Protein AF-A0A1M2V783-F1 (afdb_monomer_lite)

Secondary structure (DSSP, 8-state):
----SPPSSEEEEEE--HHHHHHTT--HHHHHHHTT----EEEEEEEEE-S---TT-----EEEEE--SSPPPPBGGGTB---

Foldseek 3Di:
DDDPDDDAQAKDKDKDQQLVVCVVVVDPVSNVVSVPDDIDIWIWHFHDWPDDPDPPDPDTDTDIHTDDPAFDDDDVVVPGDSD

Radius of gyration: 17.39 Å; chains: 1; bounding box: 38×23×48 Å

Organism: Trametes pubescens (NCBI:txid154538)

Sequence (83 aa):
MASTCPGYMQYAVIRIDPVAMVKHFNDPCAEADAAKLLTKKYLVYLDSAYDLPVPGSEWFFFAVNPISTTLPPNDPARGINPD

Structure (mmCIF, N/CA/C/O backbone):
data_AF-A0A1M2V783-F1
#
_entry.id   AF-A0A1M2V783-F1
#
loop_
_atom_site.group_PDB
_atom_site.id
_atom_site.type_symbol
_atom_site.label_atom_id
_atom_site.label_alt_id
_ato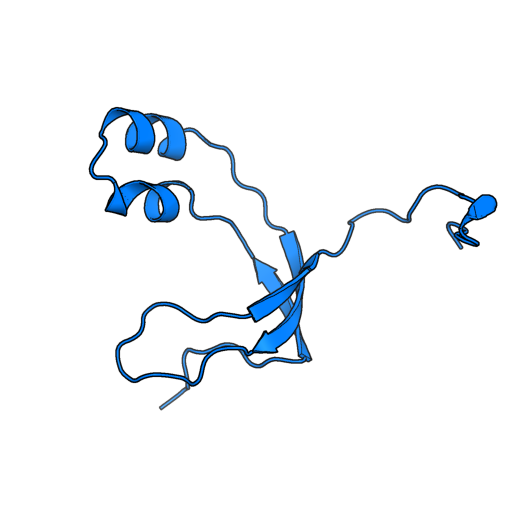m_site.label_comp_id
_atom_site.label_asym_id
_atom_site.label_entity_id
_atom_site.label_seq_id
_atom_site.pdbx_PDB_ins_code
_atom_site.Cartn_x
_atom_site.Cartn_y
_atom_site.Cartn_z
_atom_site.occupancy
_atom_site.B_iso_or_equiv
_atom_site.auth_seq_id
_atom_site.auth_comp_id
_atom_site.auth_asym_id
_atom_site.auth_atom_id
_atom_site.pdbx_PDB_model_num
ATOM 1 N N . MET A 1 1 ? 11.210 -11.246 24.844 1.00 43.56 1 MET A N 1
ATOM 2 C CA . MET A 1 1 ? 10.012 -10.677 24.189 1.00 43.56 1 MET A CA 1
ATOM 3 C C . MET A 1 1 ? 10.377 -10.413 22.743 1.00 43.56 1 MET A C 1
ATOM 5 O O . MET A 1 1 ? 11.416 -9.805 22.522 1.00 43.56 1 MET A O 1
ATOM 9 N N . ALA A 1 2 ? 9.616 -10.930 21.779 1.00 52.59 2 ALA A N 1
ATOM 10 C CA . ALA A 1 2 ? 9.853 -10.614 20.373 1.00 52.59 2 ALA A CA 1
ATOM 11 C C . ALA A 1 2 ? 9.484 -9.143 20.134 1.00 52.59 2 ALA A C 1
ATOM 13 O O . ALA A 1 2 ? 8.404 -8.718 20.542 1.00 52.59 2 ALA A O 1
ATOM 14 N N . SER A 1 3 ? 10.386 -8.372 19.526 1.00 60.00 3 SER A N 1
ATOM 15 C CA . SER A 1 3 ? 10.041 -7.040 19.028 1.00 60.00 3 SER A CA 1
ATOM 16 C C . SER A 1 3 ? 8.986 -7.211 17.937 1.00 60.00 3 SER A C 1
ATOM 18 O O . SER A 1 3 ? 9.187 -7.988 17.007 1.00 60.00 3 SER A O 1
ATOM 20 N N . THR A 1 4 ? 7.852 -6.530 18.065 1.00 70.44 4 THR A N 1
ATOM 21 C CA . THR A 1 4 ? 6.779 -6.534 17.059 1.00 70.44 4 THR A CA 1
ATOM 22 C C . THR A 1 4 ? 7.099 -5.635 15.860 1.00 70.44 4 THR A C 1
ATOM 24 O O . THR A 1 4 ? 6.382 -5.676 14.864 1.00 70.44 4 THR A O 1
ATOM 27 N N . CYS A 1 5 ? 8.178 -4.847 15.936 1.00 74.12 5 CYS A N 1
ATOM 28 C CA . CYS A 1 5 ? 8.650 -3.994 14.851 1.00 74.12 5 CYS A CA 1
ATOM 29 C C . CYS A 1 5 ? 9.368 -4.826 13.770 1.00 74.12 5 CYS A C 1
ATOM 31 O O . CYS A 1 5 ? 10.307 -5.560 14.103 1.00 74.12 5 CYS A O 1
ATOM 33 N N . PRO A 1 6 ? 8.985 -4.708 12.484 1.00 81.81 6 PRO A N 1
ATOM 34 C CA . PRO A 1 6 ? 9.760 -5.273 11.383 1.00 81.81 6 PRO A CA 1
ATOM 35 C C . PRO A 1 6 ? 11.190 -4.701 11.347 1.00 81.81 6 PRO A C 1
ATOM 37 O O . PRO A 1 6 ? 11.403 -3.521 11.597 1.00 81.81 6 PRO A O 1
ATOM 40 N N . GLY A 1 7 ? 12.187 -5.512 10.990 1.00 85.44 7 GLY A N 1
ATOM 41 C CA . GLY A 1 7 ? 13.520 -5.002 10.634 1.00 85.44 7 GLY A CA 1
ATOM 42 C C . GLY A 1 7 ? 13.510 -4.125 9.367 1.00 85.44 7 GLY A C 1
ATOM 43 O O . GLY A 1 7 ? 12.576 -4.192 8.565 1.00 85.44 7 GLY A O 1
ATOM 44 N N . TYR A 1 8 ? 14.562 -3.330 9.171 1.00 88.69 8 TYR A N 1
ATOM 45 C CA . TYR A 1 8 ? 14.846 -2.615 7.917 1.00 88.69 8 TYR A CA 1
ATOM 46 C C . TYR A 1 8 ? 15.765 -3.457 7.009 1.00 88.69 8 TYR A C 1
ATOM 48 O O . TYR A 1 8 ? 16.239 -4.515 7.423 1.00 88.69 8 TYR A O 1
ATOM 56 N N . MET A 1 9 ? 16.001 -3.012 5.772 1.00 92.06 9 MET A N 1
ATOM 57 C CA . MET A 1 9 ? 16.764 -3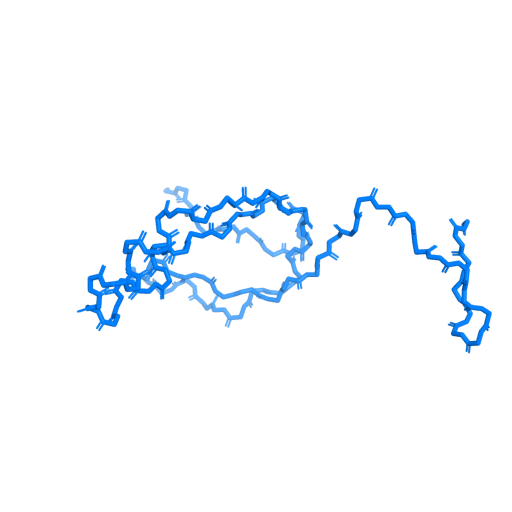.725 4.734 1.00 92.06 9 MET A CA 1
ATOM 58 C C . MET A 1 9 ? 16.222 -5.121 4.386 1.00 92.06 9 MET A C 1
ATOM 60 O O . MET A 1 9 ? 16.974 -6.078 4.195 1.00 92.06 9 MET A O 1
ATOM 64 N N . GLN A 1 10 ? 14.899 -5.259 4.296 1.00 93.88 10 GLN A N 1
ATOM 65 C CA . GLN A 1 10 ? 14.263 -6.531 3.952 1.00 93.88 10 GLN A CA 1
ATOM 66 C C . GLN A 1 10 ? 13.032 -6.352 3.069 1.00 93.88 10 GLN A C 1
ATOM 68 O O . GLN A 1 10 ? 12.379 -5.308 3.066 1.00 93.88 10 GLN A O 1
ATOM 73 N N . TYR A 1 11 ? 12.688 -7.408 2.335 1.00 95.06 11 TYR A N 1
ATOM 74 C CA . TYR A 1 11 ? 11.444 -7.456 1.579 1.00 95.06 11 TYR A CA 1
ATOM 75 C C . TYR A 1 11 ? 10.253 -7.684 2.509 1.00 95.06 11 TYR A C 1
ATOM 77 O O . TYR A 1 11 ? 10.299 -8.521 3.409 1.00 95.06 11 TYR A O 1
ATOM 85 N N . ALA A 1 12 ? 9.166 -6.964 2.252 1.00 94.50 12 ALA A N 1
ATOM 86 C CA . ALA A 1 12 ? 7.919 -7.084 2.987 1.00 94.50 12 ALA A CA 1
ATOM 87 C C . ALA A 1 12 ? 6.719 -7.036 2.040 1.00 94.50 12 ALA A C 1
ATOM 89 O O . ALA A 1 12 ? 6.773 -6.469 0.948 1.00 94.50 12 ALA A O 1
ATOM 90 N N . VAL A 1 13 ? 5.606 -7.618 2.483 1.00 94.56 13 VAL A N 1
ATOM 91 C CA . VAL A 1 13 ? 4.312 -7.481 1.815 1.00 94.56 13 VAL A CA 1
ATOM 92 C C . VAL A 1 13 ? 3.436 -6.580 2.668 1.00 94.56 13 VAL A C 1
ATOM 94 O O . VAL A 1 13 ? 3.115 -6.929 3.802 1.00 94.56 13 VAL A O 1
ATOM 97 N N . ILE A 1 14 ? 3.028 -5.442 2.114 1.00 93.88 14 ILE A N 1
ATOM 98 C CA . ILE A 1 14 ? 2.155 -4.482 2.794 1.00 93.88 14 ILE A CA 1
ATOM 99 C C . ILE A 1 14 ? 0.760 -4.476 2.172 1.00 93.88 14 ILE A C 1
ATOM 101 O O . ILE A 1 14 ? 0.562 -4.832 1.008 1.00 93.88 14 ILE A O 1
ATOM 105 N N . ARG A 1 15 ? -0.223 -4.043 2.956 1.00 94.88 15 ARG A N 1
ATOM 106 C CA . ARG A 1 15 ? -1.584 -3.756 2.504 1.00 94.88 15 ARG A CA 1
ATOM 107 C C . ARG A 1 15 ? -2.053 -2.501 3.220 1.00 94.88 15 ARG A C 1
ATOM 109 O O . ARG A 1 15 ? -1.846 -2.373 4.421 1.00 94.88 15 ARG A O 1
ATOM 116 N N . ILE A 1 16 ? -2.692 -1.609 2.479 1.00 92.88 16 ILE A N 1
ATOM 117 C CA . ILE A 1 16 ? -3.279 -0.394 3.039 1.00 92.88 16 ILE A CA 1
ATOM 118 C C . ILE A 1 16 ? -4.521 -0.773 3.856 1.00 92.88 16 ILE A C 1
ATOM 120 O O . ILE A 1 16 ? -5.329 -1.577 3.390 1.00 92.88 16 ILE A O 1
ATOM 124 N N . ASP A 1 17 ? -4.672 -0.191 5.046 1.00 94.12 17 ASP A N 1
ATOM 125 C CA . ASP A 1 17 ? -5.920 -0.211 5.812 1.00 94.12 17 ASP A CA 1
ATOM 126 C C . ASP A 1 17 ? -6.624 1.149 5.656 1.00 94.12 17 ASP A C 1
ATOM 128 O O . ASP A 1 17 ? -6.319 2.095 6.388 1.00 94.12 17 ASP A O 1
ATOM 132 N N . PRO A 1 18 ? -7.527 1.288 4.668 1.00 95.44 18 PRO A N 1
ATOM 133 C CA . PRO A 1 18 ? -8.139 2.571 4.354 1.00 95.44 18 PRO A CA 1
ATOM 134 C C . PRO A 1 18 ? -9.042 3.074 5.483 1.00 95.44 18 PRO A C 1
ATOM 136 O O . PRO A 1 18 ? -9.160 4.282 5.657 1.00 95.44 18 PRO A O 1
ATOM 139 N N . VAL A 1 19 ? -9.652 2.179 6.268 1.00 95.25 19 VAL A N 1
ATOM 140 C CA . VAL A 1 19 ? -10.525 2.566 7.384 1.00 95.25 19 VAL A CA 1
ATOM 141 C C . VAL A 1 19 ? -9.681 3.139 8.515 1.00 95.25 19 VAL A C 1
ATOM 143 O O . VAL A 1 19 ? -9.967 4.235 8.990 1.00 95.25 19 VAL A O 1
ATOM 146 N N . ALA A 1 20 ? -8.595 2.461 8.902 1.00 92.38 20 ALA A N 1
ATOM 147 C CA . ALA A 1 20 ? -7.676 2.980 9.915 1.00 92.38 20 ALA A CA 1
ATOM 148 C C . ALA A 1 20 ? -7.085 4.346 9.518 1.00 92.38 20 ALA A C 1
ATOM 150 O O . ALA A 1 20 ? -6.937 5.224 10.369 1.00 92.38 20 ALA A O 1
ATOM 151 N N . MET A 1 21 ? -6.816 4.556 8.222 1.00 91.50 21 MET A N 1
ATOM 152 C CA . MET A 1 21 ? -6.327 5.835 7.699 1.00 91.50 21 MET A CA 1
ATOM 153 C C . MET A 1 21 ? -7.320 6.988 7.849 1.00 91.50 21 MET A C 1
ATOM 155 O O . MET A 1 21 ? -6.866 8.114 7.999 1.00 91.50 21 MET A O 1
ATOM 159 N N . VAL A 1 22 ? -8.637 6.755 7.802 1.00 95.25 22 VAL A N 1
ATOM 160 C CA . VAL A 1 22 ? -9.638 7.841 7.877 1.00 95.25 22 VAL A CA 1
ATOM 161 C C . VAL A 1 22 ? -10.329 7.955 9.234 1.00 95.25 22 VAL A C 1
ATOM 163 O O . VAL A 1 22 ? -10.887 9.003 9.548 1.00 95.25 22 VAL A O 1
ATOM 166 N N . LYS A 1 23 ? -10.247 6.918 10.072 1.00 93.88 23 LYS A N 1
ATOM 167 C CA . LYS A 1 23 ? -10.923 6.843 11.376 1.00 93.88 23 LYS A CA 1
ATOM 168 C C . LYS A 1 23 ? -10.644 8.043 12.285 1.00 93.88 23 LYS A C 1
ATOM 170 O O . LYS A 1 23 ? -11.520 8.507 13.003 1.00 93.88 23 LYS A O 1
ATOM 175 N N . HIS A 1 24 ? -9.424 8.576 12.253 1.00 91.62 24 HIS A N 1
ATOM 176 C CA . HIS A 1 24 ? -9.039 9.708 13.099 1.00 91.62 24 HIS A CA 1
ATOM 177 C C . HIS A 1 24 ? -9.741 11.028 12.730 1.00 91.62 24 HIS A C 1
ATOM 179 O O . HIS A 1 24 ? -9.749 11.951 13.543 1.00 91.62 24 HIS A O 1
ATOM 185 N N . PHE A 1 25 ? -10.361 11.120 11.547 1.00 93.94 25 PHE A N 1
ATOM 186 C CA . PHE A 1 25 ? -11.177 12.270 11.153 1.00 93.94 25 PHE A CA 1
ATOM 187 C C . PHE A 1 25 ? -12.594 12.239 11.747 1.00 93.94 25 PHE A C 1
ATOM 189 O O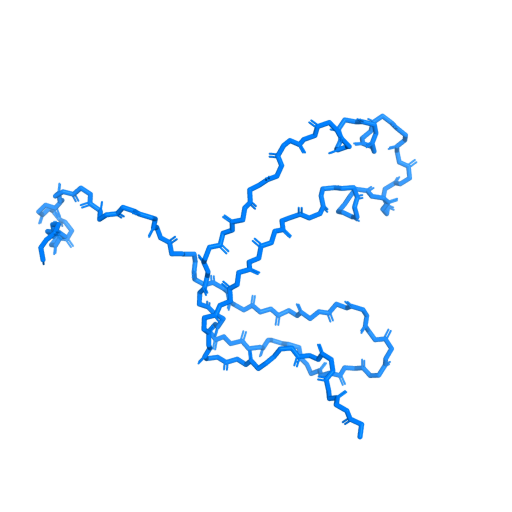 . PHE A 1 25 ? -13.267 13.266 11.718 1.00 93.94 25 PHE A O 1
ATOM 196 N N . ASN A 1 26 ? -13.039 11.107 12.315 1.00 94.75 26 ASN A N 1
ATOM 197 C CA . ASN A 1 26 ? -14.395 10.904 12.845 1.00 94.75 26 ASN A CA 1
ATOM 198 C C . ASN A 1 26 ? -15.505 11.274 11.839 1.00 94.75 26 ASN A C 1
ATOM 200 O O . ASN A 1 26 ? -16.529 11.843 12.221 1.00 94.75 26 ASN A O 1
ATOM 204 N N . ASP A 1 27 ? -15.294 10.977 10.553 1.00 97.25 27 ASP A N 1
ATOM 205 C CA . ASP A 1 27 ? -16.265 11.210 9.482 1.00 97.25 27 ASP A CA 1
ATOM 206 C C . ASP A 1 27 ? -16.917 9.878 9.059 1.00 97.25 27 ASP A C 1
ATOM 208 O O . ASP A 1 27 ? -16.279 9.065 8.377 1.00 97.25 27 ASP A O 1
ATOM 212 N N . PRO A 1 28 ? -18.199 9.648 9.410 1.00 96.00 28 PRO A N 1
ATOM 213 C CA . PRO A 1 28 ? -18.905 8.419 9.061 1.00 96.00 28 PRO A CA 1
ATOM 214 C C . PRO A 1 28 ? -19.024 8.180 7.552 1.00 96.00 28 PRO A C 1
ATOM 216 O O . PRO A 1 28 ? -19.091 7.027 7.124 1.00 96.00 28 PRO A O 1
ATOM 219 N N . CYS A 1 29 ? -19.058 9.240 6.734 1.00 97.31 29 CYS A N 1
ATOM 220 C CA . CYS A 1 29 ? -19.121 9.102 5.280 1.00 97.31 29 CYS A CA 1
ATOM 221 C C . CYS A 1 29 ? -17.785 8.581 4.741 1.00 97.31 29 CYS A C 1
ATOM 223 O O . CYS A 1 29 ? -17.763 7.610 3.982 1.00 97.31 29 CYS A O 1
ATOM 225 N N . ALA A 1 30 ? -16.674 9.173 5.188 1.00 96.50 30 ALA A N 1
ATOM 226 C CA . ALA A 1 30 ? -15.334 8.744 4.802 1.00 96.50 30 ALA A CA 1
ATOM 227 C C . ALA A 1 30 ? -15.046 7.301 5.239 1.00 96.50 30 ALA A C 1
ATOM 229 O O . ALA A 1 30 ? -14.510 6.523 4.452 1.00 96.50 30 ALA A O 1
ATOM 230 N N . GLU A 1 31 ? -15.440 6.912 6.455 1.00 97.31 31 GLU A N 1
ATOM 231 C CA . GLU A 1 31 ? -15.291 5.533 6.936 1.00 97.31 31 GLU A CA 1
ATOM 232 C C . GLU A 1 31 ? -16.113 4.537 6.107 1.00 97.31 31 GLU A C 1
ATOM 234 O O . GLU A 1 31 ? -15.605 3.479 5.723 1.00 97.31 31 GLU A O 1
ATOM 239 N N . ALA A 1 32 ? -17.365 4.880 5.784 1.00 97.12 32 ALA A N 1
ATOM 240 C CA . ALA A 1 32 ? -18.233 4.029 4.976 1.00 97.12 32 ALA A CA 1
ATOM 241 C C . ALA A 1 32 ? -17.698 3.835 3.550 1.00 97.12 32 ALA A C 1
ATOM 243 O O . ALA A 1 32 ? -17.818 2.742 2.994 1.00 97.12 32 ALA A O 1
ATOM 244 N N . ASP A 1 33 ? -17.103 4.867 2.953 1.00 97.00 33 ASP A N 1
ATOM 245 C CA . ASP A 1 33 ? -16.498 4.769 1.625 1.00 97.00 33 ASP A CA 1
ATOM 246 C C . ASP A 1 33 ? -15.138 4.064 1.657 1.00 97.00 33 ASP A C 1
ATOM 248 O O . ASP A 1 33 ? -14.878 3.204 0.811 1.00 97.00 33 ASP A O 1
ATOM 252 N N . ALA A 1 34 ? -14.316 4.314 2.678 1.00 96.62 34 ALA A N 1
ATOM 253 C CA . ALA A 1 34 ? -13.069 3.592 2.910 1.00 96.62 34 ALA A CA 1
ATOM 254 C C . ALA A 1 34 ? -13.296 2.080 3.069 1.00 96.62 34 ALA A C 1
ATOM 256 O O . ALA A 1 34 ? -12.544 1.283 2.506 1.00 96.62 34 ALA A O 1
ATOM 257 N N . ALA A 1 35 ? -14.362 1.671 3.765 1.00 95.81 35 ALA A N 1
ATOM 258 C CA . ALA A 1 35 ? -14.719 0.265 3.956 1.00 95.81 35 ALA A CA 1
ATOM 259 C C . ALA A 1 35 ? -15.081 -0.467 2.649 1.00 95.81 35 ALA A C 1
ATOM 261 O O . ALA A 1 35 ? -14.982 -1.692 2.581 1.00 95.81 35 ALA A O 1
ATOM 262 N N . LYS A 1 36 ? -15.483 0.262 1.599 1.00 97.00 36 LYS A N 1
ATOM 263 C CA . LYS A 1 36 ? -15.810 -0.308 0.280 1.00 97.00 36 LYS A CA 1
ATOM 264 C C . LYS A 1 36 ? -14.579 -0.472 -0.617 1.00 97.00 36 LYS A C 1
ATOM 266 O O . LYS A 1 36 ? -14.682 -1.101 -1.672 1.00 97.00 36 LYS A O 1
ATOM 271 N N . LEU A 1 37 ? -13.426 0.093 -0.247 1.00 95.88 37 LEU A N 1
ATOM 272 C CA . LEU A 1 37 ? -12.230 0.050 -1.084 1.00 95.88 37 LEU A CA 1
ATOM 273 C C . LEU A 1 37 ? -11.634 -1.360 -1.139 1.00 95.88 37 LEU A C 1
ATOM 275 O O . LEU A 1 37 ? -11.270 -1.962 -0.128 1.00 95.88 37 LEU A O 1
ATOM 279 N N . LEU A 1 38 ? -11.453 -1.864 -2.360 1.00 94.06 38 LEU A N 1
ATOM 280 C CA . LEU A 1 38 ? -10.724 -3.104 -2.603 1.00 94.06 38 LEU A CA 1
ATOM 281 C C . LEU A 1 38 ? -9.220 -2.847 -2.486 1.00 94.06 38 LEU A C 1
ATOM 283 O O . LEU A 1 38 ? -8.603 -2.216 -3.346 1.00 94.06 38 LEU A O 1
ATOM 287 N N . THR A 1 39 ? -8.620 -3.360 -1.417 1.00 94.19 39 THR A N 1
ATOM 288 C CA . THR A 1 39 ? -7.186 -3.216 -1.157 1.00 94.19 39 THR A CA 1
ATOM 289 C C . THR A 1 39 ? -6.389 -4.335 -1.821 1.00 94.19 39 THR A C 1
ATOM 291 O O . THR A 1 39 ? -6.834 -5.479 -1.932 1.00 94.19 39 THR A O 1
ATOM 294 N N . LYS A 1 40 ? -5.174 -4.008 -2.270 1.00 93.62 40 LYS A N 1
ATOM 295 C CA . LYS A 1 40 ? -4.227 -4.963 -2.857 1.00 93.62 40 LYS A CA 1
ATOM 296 C C . LYS A 1 40 ? -3.031 -5.151 -1.930 1.00 93.62 40 LYS A C 1
ATOM 298 O O . LYS A 1 40 ? -2.733 -4.293 -1.100 1.00 93.62 40 LYS A O 1
ATOM 303 N N . LYS A 1 41 ? -2.365 -6.295 -2.074 1.00 94.94 41 LYS A N 1
ATOM 304 C CA . LYS A 1 41 ? -1.068 -6.550 -1.445 1.00 94.94 41 LYS A CA 1
ATOM 305 C C . LYS A 1 41 ? 0.025 -6.014 -2.362 1.00 94.94 41 LYS A C 1
ATOM 307 O O . LYS A 1 41 ? -0.021 -6.268 -3.563 1.00 94.94 41 LYS A O 1
ATOM 312 N N . TYR A 1 42 ? 0.992 -5.314 -1.790 1.00 94.56 42 TYR A N 1
ATOM 313 C CA . TYR A 1 42 ? 2.127 -4.749 -2.508 1.00 94.56 42 TYR A CA 1
ATOM 314 C C . TYR A 1 42 ? 3.413 -5.349 -1.959 1.00 94.56 42 TYR A C 1
ATOM 316 O O . TYR A 1 42 ? 3.603 -5.393 -0.743 1.00 94.56 42 TYR A O 1
ATOM 324 N N . LEU A 1 43 ? 4.280 -5.818 -2.853 1.00 95.69 43 LEU A N 1
ATOM 325 C CA . LEU A 1 43 ? 5.642 -6.184 -2.496 1.00 95.69 43 LEU A CA 1
ATOM 326 C C . LEU A 1 43 ? 6.468 -4.900 -2.412 1.00 95.69 43 LEU A C 1
ATOM 328 O O . LEU A 1 43 ? 6.434 -4.073 -3.323 1.00 95.69 43 LEU A O 1
ATOM 332 N N . VAL A 1 44 ? 7.190 -4.731 -1.314 1.00 95.94 44 VAL A N 1
ATOM 333 C CA . VAL A 1 44 ? 8.052 -3.574 -1.080 1.00 95.94 44 VAL A CA 1
ATOM 334 C C . VAL A 1 44 ? 9.387 -4.029 -0.514 1.00 95.94 44 VAL A C 1
ATOM 336 O O . VAL A 1 44 ? 9.486 -5.088 0.107 1.00 95.94 44 VAL A O 1
ATOM 339 N N . TYR A 1 45 ? 10.409 -3.206 -0.693 1.00 95.62 45 TYR A N 1
ATOM 340 C CA . TYR A 1 45 ? 11.639 -3.286 0.080 1.00 95.62 45 TYR A CA 1
ATOM 341 C C . TYR A 1 45 ? 11.608 -2.209 1.166 1.00 95.62 45 TYR A C 1
ATOM 343 O O . TYR A 1 45 ? 11.438 -1.027 0.859 1.00 95.62 45 TYR A O 1
ATOM 351 N N . LEU A 1 46 ? 11.723 -2.619 2.430 1.00 94.06 46 LEU A N 1
ATOM 352 C CA . LEU A 1 46 ? 11.857 -1.717 3.571 1.00 94.06 46 LEU A CA 1
ATOM 353 C C . LEU A 1 46 ? 13.307 -1.242 3.607 1.00 94.06 46 LEU A C 1
ATOM 355 O O . LEU A 1 46 ? 14.187 -2.007 3.984 1.00 94.06 46 LEU A O 1
ATOM 359 N N . ASP A 1 47 ? 13.564 -0.012 3.183 1.00 93.69 47 ASP A N 1
ATOM 360 C CA . ASP A 1 47 ? 14.924 0.502 3.037 1.00 93.69 47 ASP A CA 1
ATOM 361 C C . ASP A 1 47 ? 15.504 0.937 4.384 1.00 93.69 47 ASP A C 1
ATOM 363 O O . ASP A 1 47 ? 16.463 0.352 4.886 1.00 93.69 47 ASP A O 1
ATOM 367 N N . SER A 1 48 ? 14.846 1.909 5.011 1.00 89.88 48 SER A N 1
ATOM 368 C CA . SER A 1 48 ? 15.298 2.534 6.251 1.00 89.88 48 SER A CA 1
ATOM 369 C C . SER A 1 48 ? 14.136 2.646 7.234 1.00 89.88 48 SER A C 1
ATOM 371 O O . SER A 1 48 ? 13.036 3.040 6.846 1.00 89.88 48 SER A O 1
ATOM 373 N N . ALA A 1 49 ? 14.365 2.314 8.505 1.00 87.31 49 ALA A N 1
ATOM 374 C CA . ALA A 1 49 ? 13.439 2.651 9.585 1.00 87.31 49 ALA A CA 1
ATOM 375 C C . ALA A 1 49 ? 13.723 4.090 10.034 1.00 87.31 49 ALA A C 1
ATOM 377 O O . ALA A 1 49 ? 14.859 4.414 10.377 1.00 87.31 49 ALA A O 1
ATOM 378 N N . TYR A 1 50 ? 12.707 4.950 10.012 1.00 82.62 50 TYR A N 1
ATOM 379 C CA . TYR A 1 50 ? 12.842 6.349 10.429 1.00 82.62 50 TYR A CA 1
ATOM 380 C C . TYR A 1 50 ? 12.430 6.594 11.870 1.00 82.62 50 TYR A C 1
ATOM 382 O O . TYR A 1 50 ? 12.730 7.661 12.399 1.00 82.62 50 TYR A O 1
ATOM 390 N N . ASP A 1 51 ? 11.764 5.627 12.495 1.00 71.88 51 ASP A N 1
ATOM 391 C CA . ASP A 1 51 ? 11.331 5.763 13.876 1.00 71.88 51 ASP A CA 1
ATOM 392 C C . ASP A 1 51 ? 12.114 4.839 14.801 1.00 71.88 51 ASP A C 1
ATOM 394 O O . ASP A 1 51 ? 12.379 3.674 14.484 1.00 71.88 51 ASP A O 1
ATOM 398 N N . LEU A 1 52 ? 12.468 5.368 15.970 1.00 67.75 52 LEU A N 1
ATOM 399 C CA . LEU A 1 52 ? 12.929 4.532 17.069 1.00 67.75 52 LEU A CA 1
ATOM 400 C C . LEU A 1 52 ? 11.700 3.817 17.643 1.00 67.75 52 LEU A C 1
ATOM 402 O O . LEU A 1 52 ? 10.638 4.427 17.729 1.00 67.75 52 LEU A O 1
ATOM 406 N N . PRO A 1 53 ? 11.795 2.543 18.057 1.00 67.38 53 PRO A N 1
ATOM 407 C CA . PRO A 1 53 ? 10.668 1.855 18.674 1.00 67.38 53 PRO A CA 1
ATOM 408 C C . PRO A 1 53 ? 10.321 2.525 20.012 1.00 67.38 53 PRO A C 1
ATOM 410 O O . PRO A 1 53 ? 10.901 2.210 21.052 1.00 67.38 53 PRO A O 1
ATOM 413 N N . VAL A 1 54 ? 9.383 3.474 19.979 1.00 71.75 54 VAL A N 1
ATOM 414 C CA . VAL A 1 54 ? 8.850 4.132 21.171 1.00 71.75 54 VAL A CA 1
ATOM 415 C C . VAL A 1 54 ? 7.897 3.155 21.861 1.00 71.75 54 VAL A C 1
ATOM 417 O O . VAL A 1 54 ? 6.946 2.686 21.226 1.00 71.75 54 VAL A O 1
ATOM 420 N N . PRO A 1 55 ? 8.109 2.826 23.150 1.00 73.81 55 PRO A N 1
ATOM 421 C CA . PRO A 1 55 ? 7.192 1.965 23.885 1.00 73.81 55 PRO A CA 1
ATOM 422 C C . PRO A 1 55 ? 5.757 2.508 23.827 1.00 73.81 55 PRO A C 1
ATOM 424 O O . PRO A 1 55 ? 5.499 3.630 24.255 1.00 73.81 55 PRO A O 1
ATOM 4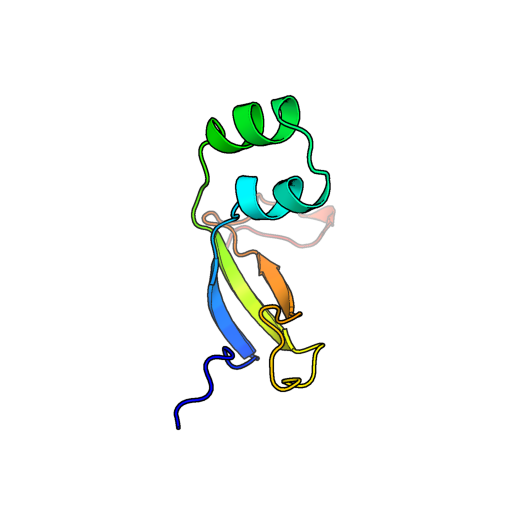27 N N . GLY A 1 56 ? 4.830 1.707 23.298 1.00 74.69 56 GLY A N 1
ATOM 428 C CA . GLY A 1 56 ? 3.413 2.065 23.178 1.00 74.69 56 GLY A CA 1
ATOM 429 C C . GLY A 1 56 ? 3.002 2.721 21.856 1.00 74.69 56 GLY A C 1
ATOM 430 O O . GLY A 1 56 ? 1.812 2.955 21.674 1.00 74.69 56 GLY A O 1
ATOM 431 N N . SER A 1 57 ? 3.930 2.986 20.926 1.00 75.00 57 SER A N 1
ATOM 432 C CA . SER A 1 57 ? 3.546 3.377 19.564 1.00 75.00 57 SER A CA 1
ATOM 433 C C . SER A 1 57 ? 3.006 2.169 18.798 1.00 75.00 57 SER A C 1
ATOM 435 O O . SER A 1 57 ? 3.651 1.122 18.730 1.00 75.00 57 SER A O 1
ATOM 437 N N . GLU A 1 58 ? 1.832 2.326 18.194 1.00 75.12 58 GLU A N 1
ATOM 438 C CA . GLU A 1 58 ? 1.254 1.347 17.264 1.00 75.12 58 GLU A CA 1
ATOM 439 C C . GLU A 1 58 ? 1.789 1.520 15.832 1.00 75.12 58 GLU A C 1
ATOM 441 O O . GLU A 1 58 ? 1.510 0.700 14.957 1.00 75.12 58 GLU A O 1
ATOM 446 N N . TRP A 1 59 ? 2.572 2.577 15.590 1.00 78.94 59 TRP A N 1
ATOM 447 C CA . TRP A 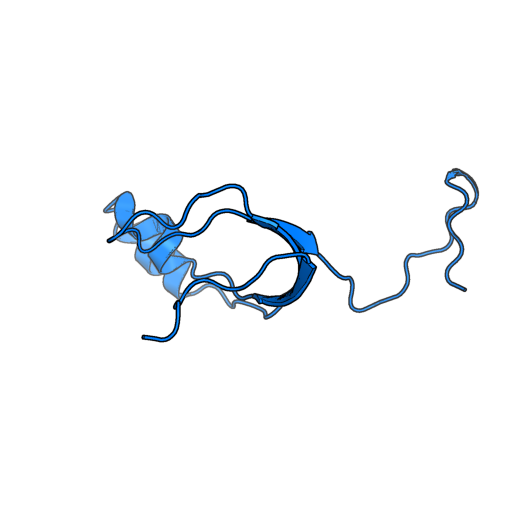1 59 ? 3.035 2.982 14.267 1.00 78.94 59 TRP A CA 1
ATOM 448 C C . TRP A 1 59 ? 4.556 2.902 14.160 1.00 78.94 59 TRP A C 1
ATOM 450 O O . TRP A 1 59 ? 5.278 3.294 15.077 1.00 78.94 59 TRP A O 1
ATOM 460 N N . PHE A 1 60 ? 5.027 2.433 13.003 1.00 84.25 60 PHE A N 1
ATOM 461 C CA . PHE A 1 60 ? 6.437 2.417 12.627 1.00 84.25 60 PHE A CA 1
ATOM 462 C C . PHE A 1 60 ? 6.605 3.080 11.262 1.00 84.25 60 PHE A C 1
ATOM 464 O O . PHE A 1 60 ? 5.925 2.712 10.301 1.00 84.25 60 PHE A O 1
ATOM 471 N N . PHE A 1 61 ? 7.526 4.035 11.166 1.00 87.69 61 PHE A N 1
ATOM 472 C CA . PHE A 1 61 ? 7.790 4.751 9.922 1.00 87.69 61 PHE A CA 1
ATOM 473 C C . PHE A 1 61 ? 8.966 4.125 9.176 1.00 87.69 61 PHE A C 1
ATOM 475 O O . PHE A 1 61 ? 10.049 3.944 9.734 1.00 87.69 61 PHE A O 1
ATOM 482 N N . PHE A 1 62 ? 8.758 3.838 7.893 1.00 90.25 62 PHE A N 1
ATOM 483 C CA . PHE A 1 62 ? 9.769 3.271 7.004 1.00 90.25 62 PHE A CA 1
ATOM 484 C C . PHE A 1 62 ? 9.855 4.063 5.697 1.00 90.25 62 PHE A C 1
ATOM 486 O O . PHE A 1 62 ? 8.828 4.458 5.142 1.00 90.25 62 PHE A O 1
ATOM 493 N N . ALA A 1 63 ? 11.068 4.215 5.160 1.00 92.94 63 ALA A N 1
ATOM 494 C CA . ALA A 1 63 ? 11.254 4.362 3.719 1.00 92.94 63 ALA A CA 1
ATOM 495 C C . ALA A 1 63 ? 10.919 3.022 3.065 1.00 92.94 63 ALA A C 1
ATOM 497 O O . ALA A 1 63 ? 11.503 1.992 3.410 1.00 92.94 63 ALA A O 1
ATOM 498 N N . VAL A 1 64 ? 9.993 3.035 2.110 1.00 93.69 64 VAL A N 1
ATOM 499 C CA . VAL A 1 64 ? 9.619 1.842 1.350 1.00 93.69 64 VAL A CA 1
ATOM 500 C C . VAL A 1 64 ? 9.850 2.079 -0.133 1.00 93.69 64 VAL A C 1
ATOM 502 O O . VAL A 1 64 ? 9.466 3.116 -0.668 1.00 93.69 64 VAL A O 1
ATOM 505 N N . ASN A 1 65 ? 10.442 1.093 -0.798 1.00 95.00 65 ASN A N 1
ATOM 506 C CA . ASN A 1 65 ? 10.600 1.060 -2.246 1.00 95.00 65 ASN A CA 1
ATOM 507 C C . ASN A 1 65 ? 9.593 0.052 -2.819 1.00 95.00 65 ASN A C 1
ATOM 509 O O . ASN A 1 65 ? 9.781 -1.156 -2.636 1.00 95.00 65 ASN A O 1
ATOM 513 N N . PRO A 1 66 ? 8.502 0.503 -3.466 1.00 94.12 66 PRO A N 1
ATOM 514 C CA . PRO A 1 66 ? 7.541 -0.395 -4.092 1.00 94.12 66 PRO A CA 1
ATOM 515 C C . PRO A 1 66 ? 8.179 -1.207 -5.213 1.00 94.12 66 PRO A C 1
ATOM 517 O O . PRO A 1 66 ? 8.923 -0.672 -6.032 1.00 94.12 66 PRO A O 1
ATOM 520 N N . ILE A 1 67 ? 7.848 -2.494 -5.271 1.00 93.56 67 ILE A N 1
ATOM 521 C CA . ILE A 1 67 ? 8.366 -3.406 -6.286 1.00 93.56 67 ILE A CA 1
ATOM 522 C C . ILE A 1 67 ? 7.257 -3.705 -7.280 1.00 93.56 67 ILE A C 1
ATOM 524 O O . ILE A 1 67 ? 6.187 -4.209 -6.926 1.00 93.56 67 ILE A O 1
ATOM 528 N N . SER A 1 68 ? 7.522 -3.371 -8.540 1.00 89.25 68 SER A N 1
ATOM 529 C CA . SER A 1 68 ? 6.623 -3.692 -9.641 1.00 89.25 68 SER A CA 1
ATOM 530 C C . SER A 1 68 ? 6.520 -5.206 -9.830 1.00 89.25 68 SER A C 1
ATOM 532 O O . SER A 1 68 ? 7.489 -5.941 -9.661 1.00 89.25 68 SER A O 1
ATOM 534 N N . THR A 1 69 ? 5.337 -5.670 -10.230 1.00 88.81 69 THR A N 1
ATOM 535 C CA . THR A 1 69 ? 5.116 -7.076 -10.617 1.00 88.81 69 THR A CA 1
ATOM 536 C C . THR A 1 69 ? 5.539 -7.362 -12.058 1.00 88.81 69 THR A C 1
ATOM 538 O O . THR A 1 69 ? 5.551 -8.514 -12.481 1.00 88.81 69 THR A O 1
ATOM 541 N N . THR A 1 70 ? 5.887 -6.319 -12.810 1.00 88.88 70 THR A N 1
ATOM 542 C CA . THR A 1 70 ? 6.298 -6.389 -14.210 1.00 88.88 70 THR A CA 1
ATOM 543 C C . THR A 1 70 ? 7.578 -5.599 -14.428 1.00 88.88 70 THR A C 1
ATOM 545 O O . THR A 1 70 ? 7.816 -4.590 -13.757 1.00 88.88 70 THR A O 1
ATOM 548 N N . LEU A 1 71 ? 8.369 -6.031 -15.407 1.00 86.81 71 LEU A N 1
ATOM 549 C CA . LEU A 1 71 ? 9.542 -5.297 -15.870 1.00 86.81 71 LEU A CA 1
ATOM 550 C C . LEU A 1 71 ? 9.117 -3.923 -16.419 1.00 86.81 71 LEU A C 1
ATOM 552 O O . LEU A 1 71 ? 8.005 -3.794 -16.951 1.00 86.81 71 LEU A O 1
ATOM 556 N N . PRO A 1 72 ? 9.950 -2.884 -16.247 1.00 85.62 72 PRO A N 1
ATOM 557 C CA . PRO A 1 72 ? 9.663 -1.574 -16.809 1.00 85.62 72 PRO A CA 1
ATOM 558 C C . PRO A 1 72 ? 9.644 -1.645 -18.345 1.00 85.62 72 PRO A C 1
ATOM 560 O O . PRO A 1 72 ? 10.340 -2.473 -18.932 1.00 85.62 72 PRO A O 1
ATOM 563 N N . PRO A 1 73 ? 8.858 -0.793 -19.025 1.00 89.12 73 PRO A N 1
ATOM 564 C CA . PRO A 1 73 ? 8.945 -0.670 -20.474 1.00 89.12 73 PRO A CA 1
ATOM 565 C C . PRO A 1 73 ? 10.328 -0.146 -20.885 1.00 89.12 73 PRO A C 1
ATOM 567 O O . PRO A 1 73 ? 10.979 0.564 -20.120 1.00 89.12 73 PRO A O 1
ATOM 570 N N . ASN A 1 74 ? 10.746 -0.468 -22.111 1.00 92.25 74 ASN A N 1
ATOM 571 C CA . ASN A 1 74 ? 11.963 0.095 -22.691 1.00 92.25 74 ASN A CA 1
ATOM 572 C C . ASN A 1 74 ? 11.859 1.631 -22.755 1.00 92.25 74 ASN A C 1
ATOM 574 O O . ASN A 1 74 ? 10.925 2.162 -23.360 1.00 92.25 74 ASN A O 1
ATOM 578 N N . ASP A 1 75 ? 12.820 2.324 -22.151 1.00 93.12 75 ASP A N 1
ATOM 579 C CA . ASP A 1 75 ? 12.980 3.776 -22.180 1.00 93.12 75 ASP A CA 1
ATOM 580 C C . ASP A 1 75 ? 14.467 4.126 -22.397 1.00 93.12 75 ASP A C 1
ATOM 582 O O . ASP A 1 75 ? 15.219 4.357 -21.439 1.00 93.12 75 ASP A O 1
ATOM 586 N N . PRO A 1 76 ? 14.912 4.199 -23.669 1.00 90.69 76 PRO A N 1
ATOM 587 C CA . PRO A 1 76 ? 16.303 4.490 -24.010 1.00 90.69 76 PRO A CA 1
ATOM 588 C C . PRO A 1 76 ? 16.771 5.873 -23.548 1.00 90.69 76 PRO A C 1
ATOM 590 O O . PRO A 1 76 ? 17.954 6.054 -23.269 1.00 90.69 76 PRO A O 1
ATOM 593 N N . ALA A 1 77 ? 15.864 6.852 -23.434 1.00 94.44 77 ALA A N 1
ATOM 594 C CA . ALA A 1 77 ? 16.212 8.201 -22.989 1.00 94.44 77 ALA A CA 1
ATOM 595 C C . ALA A 1 77 ? 16.661 8.220 -21.520 1.00 94.44 77 ALA A C 1
ATOM 597 O O . ALA A 1 77 ? 17.434 9.088 -21.115 1.00 94.44 77 ALA A O 1
ATOM 598 N N . ARG A 1 78 ? 16.199 7.244 -20.731 1.00 89.06 78 ARG A N 1
ATOM 599 C CA . ARG A 1 78 ? 16.583 7.043 -19.328 1.00 89.06 78 ARG A CA 1
ATOM 600 C C . ARG A 1 78 ? 17.545 5.870 -19.133 1.00 89.06 78 ARG A C 1
ATOM 602 O O . ARG A 1 78 ? 17.883 5.565 -17.993 1.00 89.06 78 ARG A O 1
ATOM 609 N N . GLY A 1 79 ? 17.982 5.228 -20.220 1.00 88.31 79 GLY A N 1
ATOM 610 C CA . GLY A 1 79 ? 18.836 4.039 -20.183 1.00 88.31 79 GLY A CA 1
ATOM 611 C C . GLY A 1 79 ? 18.168 2.821 -19.537 1.00 88.31 79 GLY A C 1
ATOM 612 O O . GLY A 1 79 ? 18.863 1.999 -18.948 1.00 88.31 79 GLY A O 1
ATOM 613 N N . ILE A 1 80 ? 16.837 2.722 -19.591 1.00 89.75 80 ILE A N 1
ATOM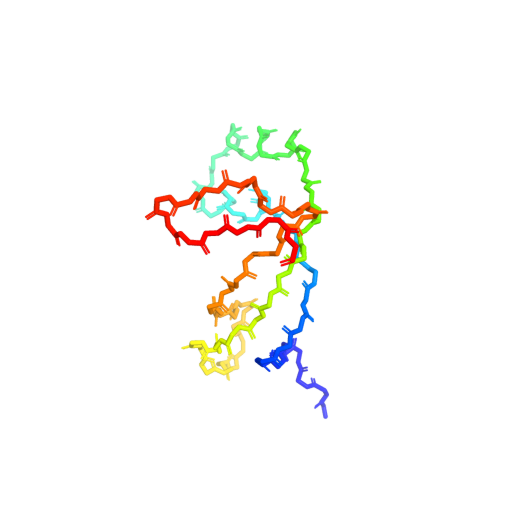 614 C CA . ILE A 1 80 ? 16.079 1.609 -19.013 1.00 89.75 80 ILE A CA 1
ATOM 615 C C . ILE A 1 80 ? 15.762 0.622 -20.127 1.00 89.75 80 ILE A C 1
ATOM 617 O O . ILE A 1 80 ? 15.020 0.959 -21.046 1.00 89.75 80 ILE A O 1
ATOM 621 N N . ASN A 1 81 ? 16.252 -0.606 -20.004 1.00 85.88 81 ASN A N 1
ATOM 622 C CA . ASN A 1 81 ? 15.797 -1.715 -20.826 1.00 85.88 81 ASN A CA 1
ATOM 623 C C . ASN A 1 81 ? 15.036 -2.732 -19.952 1.00 85.88 81 ASN A C 1
ATOM 625 O O . ASN A 1 81 ? 15.241 -2.772 -18.737 1.00 85.88 81 ASN A O 1
ATOM 629 N N . PRO A 1 82 ? 14.119 -3.518 -20.537 1.00 81.00 82 PRO A N 1
ATOM 630 C CA . PRO A 1 82 ? 13.354 -4.523 -19.808 1.00 81.00 82 PRO A CA 1
ATOM 631 C C . PRO A 1 82 ? 14.157 -5.790 -19.448 1.00 81.00 82 PRO A C 1
ATOM 633 O O . PRO A 1 82 ? 13.564 -6.675 -18.840 1.00 81.00 82 PRO A O 1
ATOM 636 N N . ASP A 1 83 ? 15.434 -5.910 -19.831 1.00 67.88 83 ASP A N 1
ATOM 637 C CA . ASP A 1 83 ? 16.285 -7.109 -19.719 1.00 67.88 83 ASP A CA 1
ATOM 638 C C . ASP A 1 83 ? 17.426 -7.008 -18.688 1.00 67.88 83 ASP A C 1
ATOM 640 O O . ASP A 1 83 ? 18.077 -5.944 -18.581 1.00 67.88 83 ASP A O 1
#

pLDDT: mean 88.01, std 10.67, range [43.56, 97.31]